Protein AF-A0AAT9S492-F1 (afdb_monomer)

Solvent-accessible surface area (backbone atoms only — not comparable to full-atom values): 3423 Å² total; per-residue (Å²): 139,80,46,62,87,44,84,96,30,73,51,25,56,53,34,52,51,33,39,75,74,68,39,51,76,67,54,22,53,46,61,69,47,42,65,56,54,55,49,51,52,53,50,53,54,51,49,52,55,52,52,55,53,50,56,70,72,74,112

pLDDT: mean 88.42, std 10.37, range [53.41, 97.81]

Structure (mmCIF, N/CA/C/O backbone):
data_AF-A0AAT9S492-F1
#
_entry.id   AF-A0AAT9S492-F1
#
loop_
_atom_site.group_PDB
_atom_site.id
_atom_site.type_symbol
_atom_site.label_atom_id
_atom_site.label_alt_id
_atom_site.label_comp_id
_atom_site.label_asym_id
_atom_site.label_entity_id
_atom_site.label_seq_id
_atom_site.pdbx_PDB_ins_code
_atom_site.Cartn_x
_atom_site.Cartn_y
_atom_site.Cartn_z
_atom_site.occupancy
_atom_site.B_iso_or_equiv
_atom_site.auth_seq_id
_atom_site.auth_comp_id
_atom_site.auth_asym_id
_atom_site.auth_atom_id
_atom_site.pdbx_PDB_model_num
ATOM 1 N N . MET A 1 1 ? -3.298 6.298 -5.826 1.00 53.41 1 MET A N 1
ATOM 2 C CA . MET A 1 1 ? -4.543 6.869 -5.263 1.00 53.41 1 MET A CA 1
ATOM 3 C C . MET A 1 1 ? -4.912 6.071 -4.019 1.00 53.41 1 MET A C 1
ATOM 5 O O . MET A 1 1 ? -4.849 4.853 -4.081 1.00 53.41 1 MET A O 1
ATOM 9 N N . ILE A 1 2 ? -5.195 6.709 -2.880 1.00 63.25 2 ILE A N 1
ATOM 10 C CA . ILE A 1 2 ? -5.494 5.995 -1.629 1.00 63.25 2 ILE A CA 1
ATOM 11 C C . ILE A 1 2 ? -6.862 6.466 -1.153 1.00 63.25 2 ILE A C 1
ATOM 13 O O . ILE A 1 2 ? -6.987 7.554 -0.600 1.00 63.25 2 ILE A O 1
ATOM 17 N N . GLN A 1 3 ? -7.893 5.672 -1.412 1.00 74.88 3 GLN A N 1
ATOM 18 C CA . GLN A 1 3 ? -9.291 6.059 -1.213 1.00 74.88 3 GLN A CA 1
ATOM 19 C C . GLN A 1 3 ? -9.739 6.028 0.270 1.00 74.88 3 GLN A C 1
ATOM 21 O O . GLN A 1 3 ? -10.914 5.905 0.564 1.00 74.88 3 GLN A O 1
ATOM 26 N N . ILE A 1 4 ? -8.826 6.193 1.239 1.00 75.00 4 ILE A N 1
ATOM 27 C CA . ILE A 1 4 ? -9.126 6.080 2.688 1.00 75.00 4 ILE A CA 1
ATOM 28 C C . ILE A 1 4 ? -10.118 7.153 3.184 1.00 75.00 4 ILE A C 1
ATOM 30 O O . ILE A 1 4 ? -10.720 6.992 4.244 1.00 75.00 4 ILE A O 1
ATOM 34 N N . ARG A 1 5 ? -10.258 8.277 2.469 1.00 71.31 5 ARG A N 1
ATOM 35 C CA . ARG A 1 5 ? -11.159 9.374 2.868 1.00 71.31 5 ARG A CA 1
ATOM 36 C C . ARG A 1 5 ? -12.611 9.158 2.440 1.00 71.31 5 ARG A C 1
ATOM 38 O O . ARG A 1 5 ? -13.480 9.798 3.011 1.00 71.31 5 ARG A O 1
ATOM 45 N N . MET A 1 6 ? -12.855 8.294 1.458 1.00 78.38 6 MET A N 1
ATOM 46 C CA . MET A 1 6 ? -14.196 8.007 0.954 1.00 78.38 6 MET A CA 1
ATOM 47 C C . MET A 1 6 ? -14.721 6.763 1.674 1.00 78.38 6 MET A C 1
ATOM 49 O O . MET A 1 6 ? -14.015 5.748 1.740 1.00 78.38 6 MET A O 1
ATOM 53 N N . SER A 1 7 ? -15.925 6.863 2.237 1.00 69.19 7 SER A N 1
ATOM 54 C CA . SER A 1 7 ? -16.679 5.715 2.743 1.00 69.19 7 SER A CA 1
ATOM 55 C C . SER A 1 7 ? -16.924 4.713 1.608 1.00 69.19 7 SER A C 1
ATOM 57 O O . SER A 1 7 ? -16.975 5.091 0.439 1.00 69.19 7 SER A O 1
ATOM 59 N N . ASP A 1 8 ? -16.980 3.427 1.952 1.00 79.56 8 ASP A N 1
ATOM 60 C CA . ASP A 1 8 ? -17.305 2.312 1.044 1.00 79.56 8 ASP A CA 1
ATOM 61 C C . ASP A 1 8 ? -16.318 2.017 -0.089 1.00 79.56 8 ASP A C 1
ATOM 63 O O . ASP A 1 8 ? -16.644 1.355 -1.074 1.00 79.56 8 ASP A O 1
ATOM 67 N N . THR A 1 9 ? -15.062 2.435 0.057 1.00 88.06 9 THR A N 1
ATOM 68 C CA . THR A 1 9 ? -14.025 2.049 -0.904 1.00 88.06 9 THR A CA 1
ATOM 69 C C . THR A 1 9 ? -13.245 0.815 -0.453 1.00 88.06 9 THR A C 1
ATOM 71 O O . THR A 1 9 ? -12.952 0.659 0.738 1.00 88.06 9 THR A O 1
ATOM 74 N N . PRO A 1 10 ? -12.778 -0.035 -1.388 1.00 86.38 10 PRO A N 1
ATOM 75 C CA . PRO A 1 10 ? -11.914 -1.169 -1.052 1.00 86.38 10 PRO A CA 1
ATOM 76 C C . PRO A 1 10 ? -10.645 -0.753 -0.290 1.00 86.38 10 PRO A C 1
ATOM 78 O O . PRO A 1 10 ? -10.163 -1.472 0.586 1.00 86.38 10 PRO A O 1
ATOM 81 N N . GLY A 1 11 ? -10.112 0.440 -0.584 1.00 87.19 11 GLY A N 1
ATOM 82 C CA . GLY A 1 11 ? -8.966 1.004 0.130 1.00 87.19 11 GLY A CA 1
ATOM 83 C C . GLY A 1 11 ? -9.275 1.349 1.589 1.00 87.19 11 GLY A C 1
ATOM 84 O O . GLY A 1 11 ? -8.417 1.155 2.453 1.00 87.19 11 GLY A O 1
ATOM 85 N N . ARG A 1 12 ? -10.494 1.824 1.876 1.00 88.31 12 ARG A N 1
ATOM 86 C CA . ARG A 1 12 ? -10.982 2.065 3.238 1.00 88.31 12 ARG A CA 1
ATOM 87 C C . ARG A 1 12 ? -11.175 0.752 3.995 1.00 88.31 12 ARG A C 1
ATOM 89 O O . ARG A 1 12 ? -10.589 0.609 5.063 1.00 88.31 12 ARG A O 1
ATOM 96 N N . ALA A 1 13 ? -11.868 -0.220 3.401 1.00 91.00 13 ALA A N 1
ATOM 97 C CA . ALA A 1 13 ? -12.089 -1.534 4.008 1.00 91.00 13 ALA A CA 1
ATOM 98 C C . ALA A 1 13 ? -10.766 -2.257 4.326 1.00 91.00 13 ALA A C 1
ATOM 100 O O . ALA A 1 13 ? -10.584 -2.822 5.404 1.00 91.00 13 ALA A O 1
ATOM 101 N N . TYR A 1 14 ? -9.782 -2.186 3.420 1.00 91.38 14 TYR A N 1
ATOM 102 C CA . TYR A 1 14 ? -8.446 -2.727 3.671 1.00 91.38 14 TYR A CA 1
ATOM 103 C C . TYR A 1 14 ? -7.740 -2.007 4.827 1.00 91.38 14 TYR A C 1
ATOM 105 O O . TYR A 1 14 ? -7.128 -2.656 5.677 1.00 91.38 14 TYR A O 1
ATOM 113 N N . TYR A 1 15 ? -7.799 -0.673 4.857 1.00 91.88 15 TYR A N 1
ATOM 114 C CA . TYR A 1 15 ? -7.211 0.127 5.929 1.00 91.88 15 TYR A CA 1
ATOM 115 C C . TYR A 1 15 ? -7.830 -0.222 7.288 1.00 91.88 15 TYR A C 1
ATOM 117 O O . TYR A 1 15 ? -7.088 -0.494 8.228 1.00 91.88 15 TYR A O 1
ATOM 125 N N . GLU A 1 16 ? -9.157 -0.286 7.378 1.00 92.56 16 GLU A N 1
ATOM 126 C CA . GLU A 1 16 ? -9.888 -0.623 8.605 1.00 92.56 16 GLU A CA 1
ATOM 127 C C . GLU A 1 16 ? -9.582 -2.036 9.083 1.00 92.56 16 GLU A C 1
ATOM 129 O O . GLU A 1 16 ? -9.285 -2.226 10.260 1.00 92.56 16 GLU A O 1
ATOM 134 N N . ARG A 1 17 ? -9.510 -3.011 8.170 1.00 94.62 17 ARG A N 1
ATOM 135 C CA . ARG A 1 17 ? -9.047 -4.359 8.508 1.00 94.62 17 ARG A CA 1
ATOM 136 C C . ARG A 1 17 ? -7.648 -4.342 9.124 1.00 94.62 17 ARG A C 1
ATOM 138 O O . ARG A 1 17 ? -7.410 -5.025 10.110 1.00 94.62 17 ARG A O 1
ATOM 145 N N . LYS A 1 18 ? -6.717 -3.549 8.580 1.00 94.75 18 LYS A N 1
ATOM 146 C CA . LYS A 1 18 ? -5.364 -3.429 9.149 1.00 94.75 18 LYS A CA 1
ATOM 147 C C . LYS A 1 18 ? -5.350 -2.762 10.522 1.00 94.75 18 LYS A C 1
ATOM 149 O O . LYS A 1 18 ? -4.528 -3.153 11.343 1.00 94.75 18 LYS A O 1
ATOM 154 N N . ILE A 1 19 ? -6.250 -1.817 10.784 1.00 96.12 19 ILE A N 1
ATOM 155 C CA . ILE A 1 19 ? -6.437 -1.255 12.128 1.00 96.12 19 ILE A CA 1
ATOM 156 C C . ILE A 1 19 ? -6.993 -2.312 13.091 1.00 96.12 19 ILE A C 1
ATOM 158 O O . ILE A 1 19 ? -6.463 -2.457 14.187 1.00 96.12 19 ILE A O 1
ATOM 162 N N . ALA A 1 20 ? -8.002 -3.084 12.677 1.00 96.25 20 ALA A N 1
ATOM 163 C CA . ALA A 1 20 ? -8.586 -4.157 13.487 1.00 96.25 20 ALA A CA 1
ATOM 164 C C . ALA A 1 20 ? -7.583 -5.286 13.799 1.00 96.25 20 ALA A C 1
ATOM 166 O O . ALA A 1 20 ? -7.639 -5.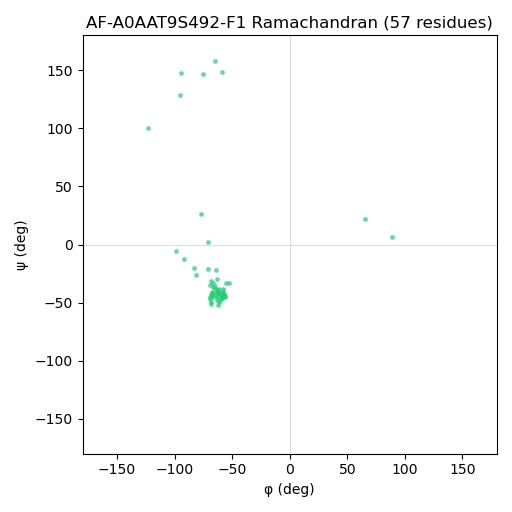886 14.864 1.00 96.25 20 ALA A O 1
ATOM 167 N N . GLU A 1 21 ? -6.615 -5.526 12.908 1.00 96.38 21 GLU A N 1
ATOM 168 C CA . GLU A 1 21 ? -5.460 -6.411 13.138 1.00 96.38 21 GLU A CA 1
ATOM 169 C C . GLU A 1 21 ? -4.429 -5.829 14.143 1.00 96.38 21 GLU A C 1
ATOM 171 O O . GLU A 1 21 ? -3.380 -6.432 14.359 1.00 96.38 21 GLU A O 1
ATOM 176 N N . GLY A 1 22 ? -4.675 -4.651 14.730 1.00 97.06 22 GLY A N 1
ATOM 177 C CA . GLY A 1 22 ? -3.806 -4.013 15.725 1.00 97.06 22 GLY A CA 1
ATOM 178 C C . GLY A 1 22 ? -2.713 -3.109 15.147 1.00 97.06 22 GLY A C 1
ATOM 179 O O . GLY A 1 22 ? -1.870 -2.612 15.893 1.00 97.06 22 GLY A O 1
ATOM 180 N N . LYS A 1 23 ? -2.700 -2.862 13.829 1.00 96.69 23 LYS A N 1
ATOM 181 C CA . LYS A 1 23 ? -1.712 -1.955 13.230 1.00 96.69 23 LYS A CA 1
ATOM 182 C C . LYS A 1 23 ? -2.053 -0.504 13.517 1.00 96.69 23 LYS A C 1
ATOM 184 O O . LYS A 1 23 ? -3.208 -0.085 13.474 1.00 96.69 23 LYS A O 1
ATOM 189 N N . THR A 1 24 ? -1.020 0.311 13.673 1.00 96.25 24 THR A N 1
ATOM 190 C CA . THR A 1 24 ? -1.182 1.762 13.732 1.00 96.25 24 THR A CA 1
ATOM 191 C C . THR A 1 24 ? -1.702 2.310 12.399 1.00 96.25 24 THR A C 1
ATOM 193 O O . THR A 1 24 ? -1.469 1.755 11.319 1.00 96.25 24 THR A O 1
ATOM 196 N N . ALA A 1 25 ? -2.320 3.492 12.432 1.00 91.50 25 ALA A N 1
ATOM 197 C CA . ALA A 1 25 ? -2.733 4.213 11.226 1.00 91.50 25 ALA A CA 1
ATOM 198 C C . ALA A 1 25 ? -1.595 4.409 10.207 1.00 91.50 25 ALA A C 1
ATOM 200 O O . ALA A 1 25 ? -1.823 4.404 8.993 1.00 91.50 25 ALA A O 1
ATOM 201 N N . LYS A 1 26 ? -0.356 4.578 10.684 1.00 93.81 26 LYS A N 1
ATOM 202 C CA . LYS A 1 26 ? 0.829 4.729 9.832 1.00 93.81 26 LYS A CA 1
ATOM 203 C C . LYS A 1 26 ? 1.162 3.422 9.114 1.00 93.81 26 LYS A C 1
ATOM 205 O O . LYS A 1 26 ? 1.396 3.432 7.904 1.00 93.81 26 LYS A O 1
ATOM 210 N N . GLU A 1 27 ? 1.140 2.305 9.830 1.00 93.56 27 GLU A N 1
ATOM 211 C CA . GLU A 1 27 ? 1.400 0.975 9.275 1.00 93.56 27 GLU A CA 1
ATOM 212 C C . GLU A 1 27 ? 0.302 0.532 8.314 1.00 93.56 27 GLU A C 1
ATOM 214 O O . GLU A 1 27 ? 0.611 0.066 7.220 1.00 93.56 27 GLU A O 1
ATOM 219 N N . ALA A 1 28 ? -0.968 0.754 8.656 1.00 93.38 28 ALA A N 1
ATOM 220 C CA . ALA A 1 28 ? -2.092 0.455 7.776 1.00 93.38 28 ALA A CA 1
ATOM 221 C C . ALA A 1 28 ? -1.996 1.236 6.451 1.00 93.38 28 ALA A C 1
ATOM 223 O O . ALA A 1 28 ? -2.105 0.652 5.369 1.00 93.38 28 ALA A O 1
ATOM 224 N N . LYS A 1 29 ? -1.677 2.541 6.504 1.00 91.31 29 LYS A N 1
ATOM 225 C CA . LYS A 1 29 ? -1.403 3.353 5.301 1.00 91.31 29 LYS A CA 1
ATOM 226 C C . LYS A 1 29 ? -0.207 2.824 4.512 1.00 91.31 29 LYS A C 1
ATOM 228 O O . LYS A 1 29 ? -0.261 2.802 3.284 1.00 91.31 29 LYS A O 1
ATOM 233 N N . ARG A 1 30 ? 0.872 2.409 5.183 1.00 92.19 30 ARG A N 1
ATOM 234 C CA . ARG A 1 30 ? 2.054 1.831 4.524 1.00 92.19 30 ARG A CA 1
ATOM 235 C C . ARG A 1 30 ? 1.696 0.533 3.803 1.00 92.19 30 ARG A C 1
ATOM 237 O O . ARG A 1 30 ? 2.033 0.404 2.630 1.00 92.19 30 ARG A O 1
ATOM 244 N N . CYS A 1 31 ? 0.973 -0.375 4.458 1.00 92.25 31 CYS A N 1
ATOM 245 C CA . CYS A 1 31 ? 0.494 -1.620 3.858 1.00 92.25 31 CYS A CA 1
ATOM 246 C C . CYS A 1 31 ? -0.377 -1.361 2.628 1.00 92.25 31 CYS A C 1
ATOM 248 O O . CYS A 1 31 ? -0.219 -2.053 1.633 1.00 92.25 31 CYS A O 1
ATOM 250 N N . LEU A 1 32 ? -1.235 -0.341 2.658 1.00 90.12 32 LEU A N 1
ATOM 251 C CA . LEU A 1 32 ? -2.079 -0.006 1.513 1.00 90.12 32 LEU A CA 1
ATOM 252 C C . LEU A 1 32 ? -1.284 0.553 0.318 1.00 90.12 32 LEU A C 1
ATOM 254 O O . LEU A 1 32 ? -1.623 0.278 -0.828 1.00 90.12 32 LEU A O 1
ATOM 258 N N . LYS A 1 33 ? -0.212 1.321 0.556 1.00 88.25 33 LYS A N 1
ATOM 259 C CA . LYS A 1 33 ? 0.627 1.874 -0.528 1.00 88.25 33 LYS A CA 1
ATOM 26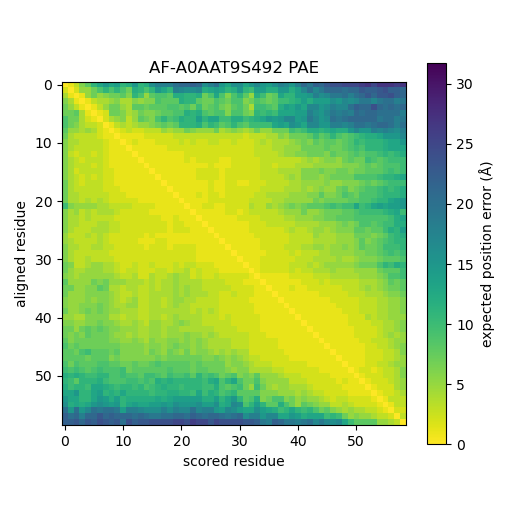0 C C . LYS A 1 33 ? 1.660 0.885 -1.072 1.00 88.25 33 LYS A C 1
ATOM 262 O O . LYS A 1 33 ? 2.096 1.031 -2.212 1.00 88.25 33 LYS A O 1
ATOM 267 N N . ARG A 1 34 ? 2.087 -0.083 -0.257 1.00 92.31 34 ARG A N 1
ATOM 268 C CA . ARG A 1 34 ? 3.207 -0.979 -0.568 1.00 92.31 34 ARG A CA 1
ATOM 269 C C . ARG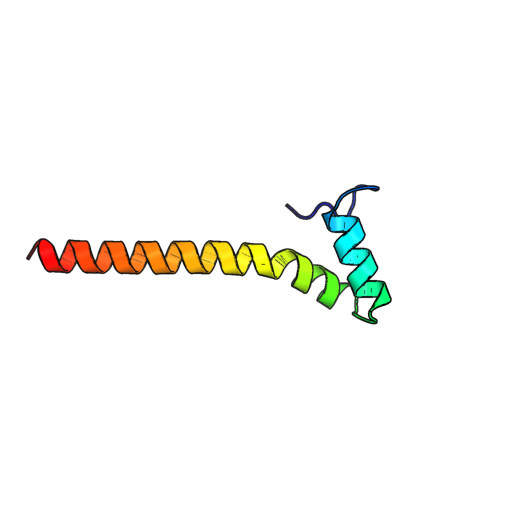 A 1 34 ? 3.008 -1.787 -1.862 1.00 92.31 34 ARG A C 1
ATOM 271 O O . ARG A 1 34 ? 3.927 -1.750 -2.671 1.00 92.31 34 ARG A O 1
ATOM 278 N N . PRO A 1 35 ? 1.835 -2.392 -2.141 1.00 89.12 35 PRO A N 1
ATOM 279 C CA . PRO A 1 35 ? 1.621 -3.132 -3.384 1.00 89.12 35 PRO A CA 1
ATOM 280 C C . PRO A 1 35 ? 1.835 -2.290 -4.645 1.00 89.12 35 PRO A C 1
ATOM 282 O O . PRO A 1 35 ? 2.405 -2.777 -5.616 1.00 89.12 35 PRO A O 1
ATOM 285 N N . LEU A 1 36 ? 1.421 -1.017 -4.622 1.00 89.12 36 LEU A N 1
ATOM 286 C CA . LEU A 1 36 ? 1.600 -0.107 -5.753 1.00 89.12 36 LEU A CA 1
ATOM 287 C C . LEU A 1 36 ? 3.078 0.238 -5.958 1.00 89.12 36 LEU A C 1
ATOM 289 O O . LEU A 1 36 ? 3.574 0.159 -7.078 1.00 89.12 36 LEU A O 1
ATOM 293 N N . ALA A 1 37 ? 3.783 0.583 -4.879 1.00 91.25 37 ALA A N 1
ATOM 294 C CA . ALA A 1 37 ? 5.216 0.862 -4.942 1.00 91.25 37 ALA A CA 1
ATOM 295 C C . ALA A 1 37 ? 6.005 -0.364 -5.436 1.00 91.25 37 ALA A C 1
ATOM 297 O O . ALA A 1 37 ? 6.860 -0.236 -6.306 1.00 91.25 37 ALA A O 1
ATOM 298 N N . ASP A 1 38 ? 5.662 -1.555 -4.941 1.00 94.56 38 ASP A N 1
ATOM 299 C CA . ASP A 1 38 ? 6.300 -2.811 -5.340 1.00 94.56 38 ASP A CA 1
ATOM 300 C C . ASP A 1 38 ? 5.983 -3.186 -6.796 1.00 94.56 38 ASP A C 1
ATOM 302 O O . ASP A 1 38 ? 6.790 -3.827 -7.467 1.00 94.56 38 ASP A O 1
ATOM 306 N N . HIS A 1 39 ? 4.807 -2.816 -7.309 1.00 95.44 39 HIS A N 1
ATOM 307 C CA . HIS A 1 39 ? 4.474 -3.000 -8.719 1.00 95.44 39 HIS A CA 1
ATOM 308 C C . HIS A 1 39 ? 5.309 -2.078 -9.613 1.00 95.44 39 HIS A C 1
ATOM 310 O O . HIS A 1 39 ? 5.980 -2.567 -10.517 1.00 95.44 39 HIS A O 1
ATOM 316 N N . VAL A 1 40 ? 5.341 -0.775 -9.313 1.00 95.25 40 VAL A N 1
ATOM 317 C CA . VAL A 1 40 ? 6.133 0.208 -10.072 1.00 95.25 40 VAL A CA 1
ATOM 318 C C . VAL A 1 40 ? 7.614 -0.161 -10.066 1.00 95.25 40 VAL A C 1
ATOM 320 O O . VAL A 1 40 ? 8.236 -0.211 -11.122 1.00 95.25 40 VAL A O 1
ATOM 323 N N . TRP A 1 41 ? 8.162 -0.515 -8.903 1.00 95.56 41 TRP A N 1
ATOM 324 C CA . TRP A 1 41 ? 9.548 -0.965 -8.784 1.00 95.56 41 TRP A CA 1
ATOM 325 C C . TRP A 1 41 ? 9.863 -2.163 -9.695 1.00 95.56 41 TRP A C 1
ATOM 327 O O . TRP A 1 41 ? 10.873 -2.166 -10.398 1.00 95.56 41 TRP A O 1
ATOM 337 N N . ARG A 1 42 ? 8.984 -3.174 -9.729 1.00 96.81 42 ARG A N 1
ATOM 338 C CA . ARG A 1 42 ? 9.158 -4.358 -10.590 1.00 96.81 42 ARG A CA 1
ATOM 339 C C . ARG A 1 42 ? 9.094 -4.022 -12.077 1.00 96.81 42 ARG A C 1
ATOM 341 O O . ARG A 1 42 ? 9.856 -4.605 -12.850 1.00 96.81 42 ARG A O 1
ATOM 348 N N . VAL A 1 43 ? 8.211 -3.106 -12.469 1.00 97.25 43 VAL A N 1
ATOM 349 C CA . VAL A 1 43 ? 8.131 -2.612 -13.851 1.00 97.25 43 VAL A CA 1
ATOM 350 C C . VAL A 1 43 ? 9.436 -1.915 -14.226 1.00 97.25 43 VAL A C 1
ATOM 352 O O . VAL A 1 43 ? 10.079 -2.336 -15.182 1.00 97.25 43 VAL A O 1
ATOM 355 N N . MET A 1 44 ? 9.900 -0.961 -13.411 1.00 97.81 44 MET A N 1
ATOM 356 C CA . MET A 1 44 ? 11.156 -0.239 -13.653 1.00 97.81 44 MET A CA 1
ATOM 357 C C . MET A 1 44 ? 12.352 -1.186 -13.786 1.00 97.81 44 MET A C 1
ATOM 359 O O . MET A 1 44 ? 13.143 -1.057 -14.712 1.00 97.81 44 MET A O 1
ATOM 363 N N . LEU A 1 45 ? 12.46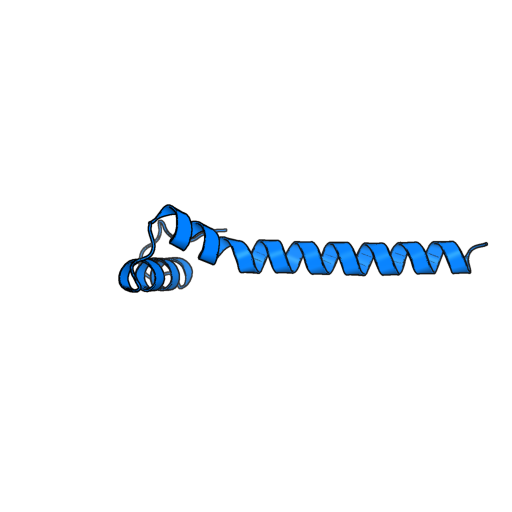3 -2.187 -12.908 1.00 97.44 45 LEU A N 1
ATOM 364 C CA . LEU A 1 45 ? 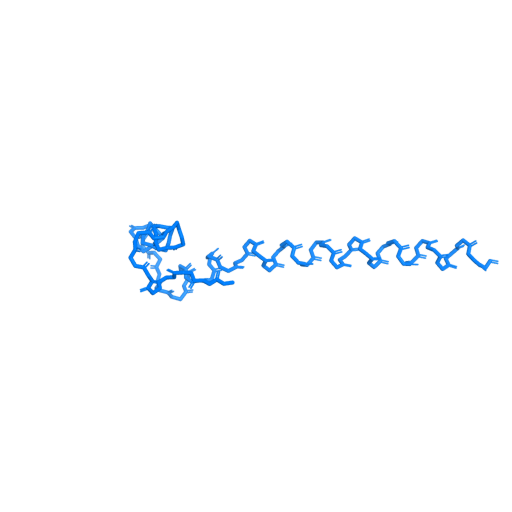13.546 -3.171 -12.973 1.00 97.44 45 LEU A CA 1
ATOM 365 C C . LEU A 1 45 ? 13.476 -4.040 -14.238 1.00 97.44 45 LEU A C 1
ATOM 367 O O . LEU A 1 45 ? 14.502 -4.436 -14.788 1.00 97.44 45 LEU A O 1
ATOM 371 N N . THR A 1 46 ? 12.268 -4.367 -14.695 1.00 96.81 46 THR A N 1
ATOM 372 C CA . THR A 1 46 ? 12.070 -5.132 -15.931 1.00 96.81 46 THR A CA 1
ATOM 373 C C . THR A 1 46 ? 12.465 -4.306 -17.148 1.00 96.81 46 THR A C 1
ATOM 375 O O . THR A 1 46 ? 13.134 -4.824 -18.043 1.00 96.81 46 THR A O 1
ATOM 378 N N . ASP A 1 47 ? 12.093 -3.030 -17.170 1.00 95.88 47 ASP A N 1
ATOM 379 C CA . ASP A 1 47 ? 12.438 -2.120 -18.257 1.00 95.88 47 ASP A CA 1
ATOM 380 C C . ASP A 1 47 ? 13.937 -1.833 -18.298 1.00 95.88 47 ASP A C 1
ATOM 382 O O . ASP A 1 47 ? 14.532 -1.910 -19.371 1.00 95.88 47 ASP A O 1
ATOM 386 N N . GLU A 1 48 ? 14.578 -1.646 -17.144 1.00 96.81 48 GLU A N 1
ATOM 387 C CA . GLU A 1 48 ? 16.033 -1.500 -17.051 1.00 96.81 48 GLU A CA 1
ATOM 388 C C . GLU A 1 48 ? 16.756 -2.733 -17.614 1.00 96.81 48 GLU A C 1
ATOM 390 O O . GLU A 1 48 ? 17.646 -2.620 -18.454 1.00 96.81 48 GLU A O 1
ATOM 395 N N . ARG A 1 49 ? 16.312 -3.946 -17.255 1.00 95.50 49 ARG A N 1
ATOM 396 C CA . ARG A 1 49 ? 16.872 -5.191 -17.813 1.00 95.50 49 ARG A CA 1
ATOM 397 C C . ARG A 1 49 ? 16.683 -5.295 -19.326 1.00 95.50 49 ARG A C 1
ATOM 399 O O . ARG A 1 49 ? 17.560 -5.805 -20.021 1.00 95.50 49 ARG A O 1
ATOM 406 N N . ARG A 1 50 ? 15.537 -4.852 -19.851 1.00 93.75 50 ARG A N 1
ATOM 407 C CA . ARG A 1 50 ? 15.288 -4.810 -21.302 1.00 93.75 50 ARG A CA 1
ATOM 408 C C . ARG A 1 50 ? 16.204 -3.798 -21.983 1.00 93.75 50 ARG A C 1
ATOM 410 O 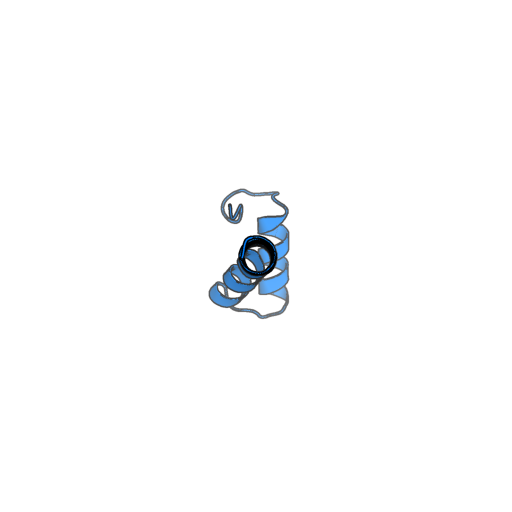O . ARG A 1 50 ? 16.738 -4.108 -23.043 1.00 93.75 50 ARG A O 1
ATOM 417 N N . ASN A 1 51 ? 16.400 -2.632 -21.375 1.00 93.81 51 ASN A N 1
ATOM 418 C CA . ASN A 1 51 ? 17.297 -1.599 -21.876 1.00 93.81 51 ASN A CA 1
ATOM 419 C C . ASN A 1 51 ? 18.744 -2.107 -21.944 1.00 93.81 51 ASN A C 1
ATOM 421 O O . ASN A 1 51 ? 19.363 -2.062 -23.002 1.00 93.81 51 ASN A O 1
ATOM 425 N N . GLN A 1 52 ? 19.236 -2.714 -20.863 1.00 91.88 52 GLN A N 1
ATOM 426 C CA . GLN A 1 52 ? 20.573 -3.313 -20.818 1.00 91.88 52 GLN A CA 1
ATOM 427 C C . GLN A 1 52 ? 20.770 -4.382 -21.900 1.00 91.88 52 GLN A C 1
ATOM 429 O O . GLN A 1 52 ? 21.786 -4.385 -22.588 1.00 91.88 52 GLN A O 1
ATOM 434 N N . ARG A 1 53 ? 19.778 -5.258 -22.118 1.00 90.50 53 ARG A N 1
ATOM 435 C CA . ARG A 1 53 ? 19.837 -6.258 -23.199 1.00 90.50 53 ARG A CA 1
ATOM 436 C C . ARG A 1 53 ? 19.907 -5.628 -24.588 1.00 90.50 53 ARG A C 1
ATOM 438 O O . ARG A 1 53 ? 20.636 -6.139 -25.427 1.00 90.50 53 ARG A O 1
ATOM 445 N N . ARG A 1 54 ? 19.165 -4.545 -24.834 1.00 88.56 54 ARG A N 1
ATOM 446 C CA . ARG A 1 54 ? 19.202 -3.832 -26.121 1.00 88.56 54 ARG A CA 1
ATOM 447 C C . ARG A 1 54 ? 20.576 -3.232 -26.387 1.00 88.56 54 ARG A C 1
ATOM 449 O O . ARG A 1 54 ? 21.076 -3.365 -27.494 1.00 88.56 54 ARG A O 1
ATOM 456 N N . LEU A 1 55 ? 21.188 -2.622 -25.375 1.00 87.25 55 LEU A N 1
ATOM 457 C CA . LEU A 1 55 ? 22.518 -2.024 -25.502 1.00 87.25 55 LEU A CA 1
ATOM 458 C C . LEU A 1 55 ? 23.592 -3.075 -25.820 1.00 87.25 55 LEU A C 1
ATOM 460 O O . LEU A 1 55 ? 24.438 -2.830 -26.668 1.00 87.25 55 LEU A O 1
ATOM 464 N N . LEU A 1 56 ? 23.514 -4.262 -25.210 1.00 83.19 56 LEU A N 1
ATOM 465 C CA . LEU A 1 56 ? 24.441 -5.369 -25.482 1.00 83.19 56 LEU A CA 1
ATOM 466 C C . LEU A 1 56 ? 24.259 -6.021 -26.862 1.00 83.19 56 LEU A C 1
ATOM 468 O O . LEU A 1 56 ? 25.159 -6.709 -27.318 1.00 83.19 56 LEU A O 1
ATOM 472 N N . GLN A 1 57 ? 23.095 -5.866 -27.499 1.00 69.88 57 GLN A N 1
ATOM 473 C CA . GLN A 1 57 ? 22.825 -6.391 -28.846 1.00 69.88 57 GLN A CA 1
ATOM 474 C C . GLN A 1 57 ? 23.140 -5.379 -29.956 1.00 69.88 57 GLN A C 1
ATOM 476 O O . GLN A 1 57 ? 23.120 -5.742 -31.129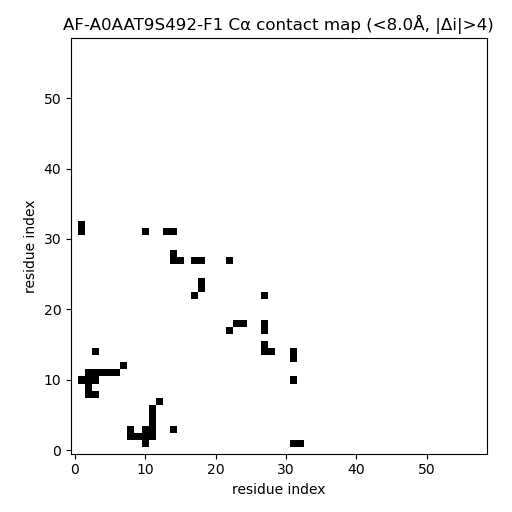 1.00 69.88 57 GLN A O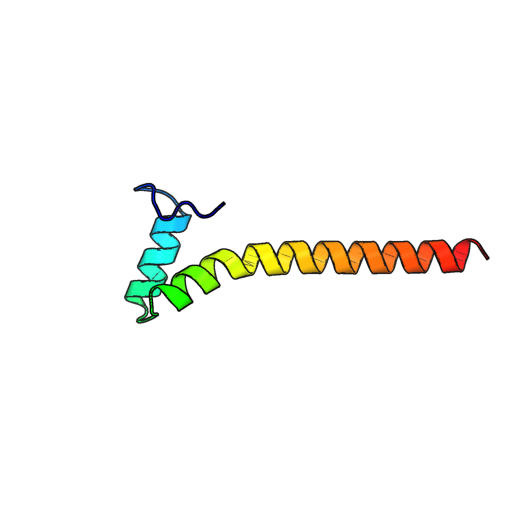 1
ATOM 481 N N . ALA A 1 58 ? 23.355 -4.113 -29.594 1.00 68.75 58 ALA A N 1
ATOM 482 C CA . ALA A 1 58 ? 23.592 -3.012 -30.522 1.00 68.75 58 ALA A CA 1
ATOM 483 C C . ALA A 1 58 ? 25.082 -2.657 -30.693 1.00 68.75 58 ALA A C 1
ATOM 485 O O . ALA A 1 58 ? 25.393 -1.796 -31.515 1.00 68.75 58 ALA A O 1
ATOM 486 N N . GLY A 1 59 ? 25.975 -3.283 -29.920 1.00 56.34 59 GLY A N 1
ATOM 487 C CA . GLY A 1 59 ? 27.432 -3.216 -30.075 1.00 56.34 59 GLY A CA 1
ATOM 488 C C . GLY A 1 59 ? 27.984 -4.562 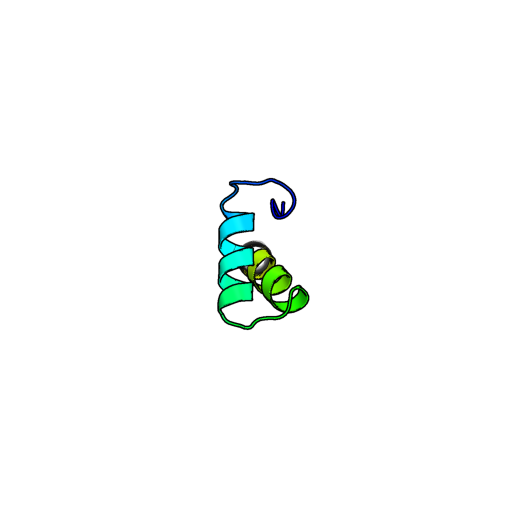-30.508 1.00 56.34 59 GLY A C 1
ATOM 489 O O . GLY A 1 59 ? 28.980 -4.550 -31.259 1.00 56.34 59 GLY A O 1
#

Secondary structure (DSSP, 8-state):
--GGGSTT-HHHHHHHHHHHTT--HHHHHHHHHHHHHHHHHHHHHHHHHHHHHHHHH--

Mean predicted aligned error: 6.09 Å

Sequence (59 aa):
MIQIRMSDTPGRAYYERKIAEGKTAKEAKRCLKRPLADHVWRVMLTDERRNQRRLLQAG

Radius of gyration: 17.81 Å; Cα contacts (8 Å, |Δi|>4): 27; chains: 1; bounding box: 45×16×46 Å

Foldseek 3Di:
DQCCVDPPDPSVVQLVVCVVVVDDSVVSVCVSCVVVVVVVVVVVVVVVVVVVVVVVVVD